Protein AF-A0A919LTL8-F1 (afdb_monomer_lite)

Organism: Klebsiella pneumoniae (NCBI:txid573)

InterPro domains:
  IPR005255 PdxA family [PF04166] (1-85)
  IPR005255 PdxA family [PTHR30004] (1-85)

pLDDT: mean 75.7, std 25.17, range [26.34, 98.0]

Secondary structure (DSSP, 8-state):
-EEE-SS-EEEES--SS-HHHHHHH--HHHHHHHHHHHHHHHHHTT-SS--EEEEESSGGGGGGGTT-SHIIIIIHHHHHHHHHHTTS-S-EEEEESSEEE-------S------TT---GGG----

Sequence (127 aa):
MVLYTEKLKVIHITTHISLRQFLDTLNQPRIETVIGVADRFLRRVGYPRPRIAVAGVNPHAGENGLFGDEEIRIVAPAVAAMRAKSGGDRPLSAGHGVYAVSRRHVRHGSGDVSRPGAYSAEAAGIL

Radius of gyration: 15.53 Å; chains: 1; bounding box: 37×36×34 Å

Structure (mmCIF, N/CA/C/O backbone):
data_AF-A0A919LTL8-F1
#
_entry.id   AF-A0A919LTL8-F1
#
loop_
_atom_site.group_PDB
_atom_site.id
_atom_site.type_symbol
_atom_site.label_atom_id
_atom_site.label_alt_id
_atom_site.label_comp_id
_atom_site.label_asym_id
_atom_site.label_entity_id
_atom_site.label_seq_id
_atom_site.pdbx_PDB_ins_code
_atom_site.Cartn_x
_atom_site.Cartn_y
_atom_site.Cartn_z
_atom_site.occupancy
_atom_site.B_iso_or_equiv
_atom_site.auth_seq_id
_atom_site.auth_comp_id
_atom_site.auth_asym_id
_atom_site.auth_atom_id
_atom_site.pdbx_PDB_model_num
ATOM 1 N N . MET A 1 1 ? 2.883 -5.400 9.647 1.00 88.62 1 MET A N 1
ATOM 2 C CA . MET A 1 1 ? 3.167 -4.687 10.914 1.00 88.62 1 MET A CA 1
ATOM 3 C C . MET A 1 1 ? 2.360 -3.399 10.949 1.00 88.62 1 MET A C 1
ATOM 5 O O . MET A 1 1 ? 2.171 -2.813 9.885 1.00 88.62 1 MET A O 1
ATOM 9 N N . VAL A 1 2 ? 1.877 -2.985 12.124 1.00 91.00 2 VAL A N 1
ATOM 10 C CA . VAL A 1 2 ? 1.181 -1.704 12.338 1.00 91.00 2 VAL A CA 1
ATOM 11 C C . VAL A 1 2 ? 1.980 -0.880 13.346 1.00 91.00 2 VAL A C 1
ATOM 13 O O . VAL A 1 2 ? 2.337 -1.404 14.396 1.00 91.00 2 VAL A O 1
ATOM 16 N N . LEU A 1 3 ? 2.223 0.392 13.039 1.00 92.25 3 LEU A N 1
ATOM 17 C CA . LEU A 1 3 ? 2.657 1.409 13.996 1.00 92.25 3 LEU A CA 1
ATOM 18 C C . LEU A 1 3 ? 1.459 2.320 14.285 1.00 92.25 3 LEU A C 1
ATOM 20 O O . LEU A 1 3 ? 0.756 2.742 13.360 1.00 92.25 3 LEU A O 1
ATOM 24 N N . TYR A 1 4 ? 1.191 2.581 15.563 1.00 92.12 4 TYR A N 1
ATOM 25 C CA . TYR A 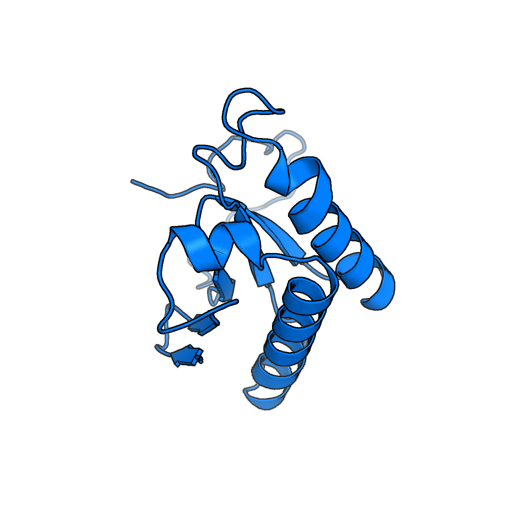1 4 ? -0.048 3.212 16.010 1.00 92.12 4 TYR A CA 1
ATOM 26 C C . TYR A 1 4 ? 0.227 4.363 16.976 1.00 92.12 4 TYR A C 1
ATOM 28 O O . TYR A 1 4 ? 0.871 4.191 18.004 1.00 92.12 4 TYR A O 1
ATOM 36 N N . THR A 1 5 ? -0.338 5.524 16.664 1.00 90.69 5 THR A N 1
ATOM 37 C CA . THR A 1 5 ? -0.479 6.674 17.563 1.00 90.69 5 THR A CA 1
ATOM 38 C C . THR A 1 5 ? -1.893 7.239 17.422 1.00 90.69 5 THR A C 1
ATOM 40 O O . THR A 1 5 ? -2.627 6.887 16.491 1.00 90.69 5 THR A O 1
ATOM 43 N N . GLU A 1 6 ? -2.281 8.173 18.290 1.00 85.88 6 GLU A N 1
ATOM 44 C CA . GLU A 1 6 ? -3.562 8.879 18.168 1.00 85.88 6 GLU A CA 1
ATOM 45 C C . GLU A 1 6 ? -3.724 9.591 16.816 1.00 85.88 6 GLU A C 1
ATOM 47 O O . GLU A 1 6 ? -4.735 9.407 16.125 1.00 85.88 6 GLU A O 1
ATOM 52 N N . LYS A 1 7 ? -2.701 10.344 16.391 1.00 87.12 7 LYS A N 1
ATOM 53 C CA . LYS A 1 7 ? -2.742 11.171 15.172 1.00 87.12 7 LYS A CA 1
ATOM 54 C C . LYS A 1 7 ? -2.463 10.381 13.888 1.00 87.12 7 LYS A C 1
ATOM 56 O O . LYS A 1 7 ? -3.092 10.651 12.865 1.00 87.12 7 LYS A O 1
ATOM 61 N N . LEU A 1 8 ? -1.549 9.411 13.942 1.00 87.12 8 LEU A N 1
ATOM 62 C CA . LEU A 1 8 ? -1.030 8.684 12.782 1.00 87.12 8 LEU A CA 1
ATOM 63 C C . LEU A 1 8 ? -1.044 7.166 13.006 1.00 87.12 8 LEU A C 1
ATOM 65 O O . LEU A 1 8 ? -0.606 6.667 14.042 1.00 87.12 8 LEU A O 1
ATOM 69 N N . LYS A 1 9 ? -1.535 6.431 12.008 1.00 90.06 9 LYS A N 1
ATOM 70 C CA . LYS A 1 9 ? -1.635 4.966 11.988 1.00 90.06 9 LYS A CA 1
ATOM 71 C C . LYS A 1 9 ? -1.059 4.492 10.660 1.00 90.06 9 LYS A C 1
ATOM 73 O O . LYS A 1 9 ? -1.487 4.992 9.622 1.00 90.06 9 LYS A O 1
ATOM 78 N N . VAL A 1 10 ? -0.088 3.585 10.712 1.00 91.94 10 VAL A N 1
ATOM 79 C CA . VAL A 1 10 ? 0.738 3.173 9.569 1.00 91.94 10 VAL A CA 1
ATOM 80 C C . VAL A 1 10 ? 0.802 1.652 9.515 1.00 91.94 10 VAL A C 1
ATOM 82 O O . VAL A 1 10 ? 1.319 1.017 10.432 1.00 91.94 10 VAL A O 1
ATOM 85 N N . ILE A 1 11 ? 0.314 1.053 8.431 1.00 93.81 11 ILE A N 1
ATOM 86 C CA . ILE A 1 11 ? 0.460 -0.383 8.156 1.00 93.81 11 ILE A CA 1
ATOM 87 C C . ILE A 1 11 ? 1.364 -0.596 6.940 1.00 93.81 11 ILE A C 1
ATOM 89 O O . ILE A 1 11 ? 1.239 0.097 5.931 1.00 93.81 11 ILE A O 1
ATOM 93 N N . HIS A 1 12 ? 2.298 -1.536 7.075 1.00 94.81 12 HIS A N 1
ATOM 94 C CA . HIS A 1 12 ? 3.371 -1.759 6.108 1.00 94.81 12 HIS A CA 1
ATOM 95 C C . HIS A 1 12 ? 3.023 -2.895 5.133 1.00 94.81 12 HIS A C 1
ATOM 97 O O . HIS A 1 12 ? 2.518 -3.937 5.567 1.00 94.81 12 HIS A O 1
ATOM 103 N N . ILE A 1 13 ? 3.343 -2.718 3.844 1.00 94.25 13 ILE A N 1
ATOM 104 C CA . ILE A 1 13 ? 3.206 -3.757 2.807 1.00 94.25 13 ILE A CA 1
ATOM 105 C C . ILE A 1 13 ? 4.219 -4.892 3.046 1.00 94.25 13 ILE A C 1
ATOM 107 O O . ILE A 1 13 ? 3.842 -6.066 3.134 1.00 94.25 13 ILE A O 1
ATOM 111 N N . THR A 1 14 ? 5.487 -4.534 3.231 1.00 94.25 14 THR A N 1
ATOM 112 C CA . THR A 1 14 ? 6.624 -5.403 3.585 1.00 94.25 14 THR A CA 1
ATOM 113 C C . THR A 1 14 ? 7.259 -4.919 4.897 1.00 94.25 14 THR A C 1
ATOM 115 O O . THR A 1 14 ? 6.825 -3.917 5.457 1.00 94.25 14 THR A O 1
ATOM 118 N N . THR A 1 15 ? 8.225 -5.650 5.458 1.00 92.75 15 THR A N 1
ATOM 119 C CA . THR A 1 15 ? 8.964 -5.208 6.658 1.00 92.75 15 THR A CA 1
ATOM 120 C C . THR A 1 15 ? 10.469 -5.395 6.470 1.00 92.75 15 THR A C 1
ATOM 122 O O . THR A 1 15 ? 11.066 -4.665 5.690 1.00 92.75 15 THR A O 1
ATOM 125 N N . HIS A 1 16 ? 11.092 -6.353 7.156 1.00 95.62 16 HIS A N 1
ATOM 126 C CA . HIS A 1 16 ? 12.546 -6.510 7.216 1.00 95.62 16 HIS A CA 1
ATOM 127 C C . HIS A 1 16 ? 13.072 -7.291 6.001 1.00 95.62 16 HIS A C 1
ATOM 129 O O . HIS A 1 16 ? 13.436 -8.458 6.111 1.00 95.62 16 HIS A O 1
ATOM 135 N N . ILE A 1 17 ? 13.062 -6.644 4.835 1.00 94.38 17 ILE A N 1
ATOM 136 C CA . ILE A 1 17 ? 13.660 -7.124 3.580 1.00 94.38 17 ILE A CA 1
ATOM 137 C C . ILE A 1 17 ? 14.483 -5.999 2.939 1.00 94.38 17 ILE A C 1
ATOM 139 O O . ILE A 1 17 ? 14.313 -4.831 3.291 1.00 94.38 17 ILE A O 1
ATOM 143 N N . SER A 1 18 ? 15.372 -6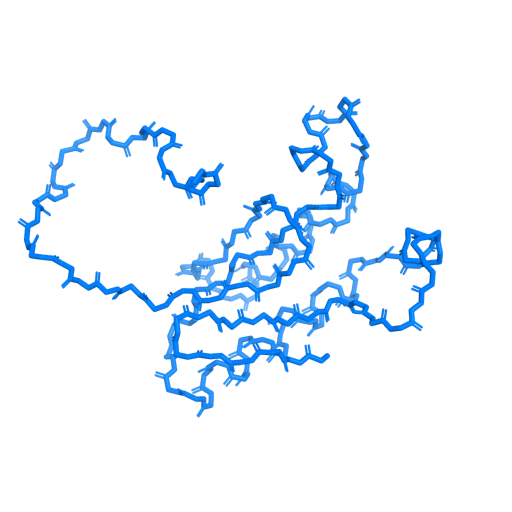.328 1.999 1.00 98.00 18 SER A N 1
ATOM 144 C CA . SER A 1 18 ? 16.126 -5.299 1.270 1.00 98.00 18 SER A CA 1
ATOM 145 C C . SER A 1 18 ? 15.214 -4.487 0.341 1.00 98.00 18 SER A C 1
ATOM 147 O O . SER A 1 18 ? 14.183 -4.982 -0.116 1.00 98.00 18 SER A O 1
ATOM 149 N N . LEU A 1 19 ? 15.604 -3.248 0.015 1.00 95.38 19 LEU A N 1
ATOM 150 C CA . LEU A 1 19 ? 14.841 -2.400 -0.913 1.00 95.38 19 LEU A CA 1
ATOM 151 C C . LEU A 1 19 ? 14.697 -3.054 -2.298 1.00 95.38 19 LEU A C 1
ATOM 153 O O . LEU A 1 19 ? 13.619 -3.024 -2.880 1.00 95.38 19 LEU A O 1
ATOM 157 N N . ARG A 1 20 ? 15.758 -3.715 -2.783 1.00 97.38 20 ARG A N 1
ATOM 158 C CA . ARG A 1 20 ? 15.722 -4.507 -4.021 1.00 97.38 20 ARG A CA 1
ATOM 159 C C . ARG A 1 20 ? 14.697 -5.639 -3.925 1.00 97.38 20 ARG A C 1
ATOM 161 O O . ARG A 1 20 ? 13.807 -5.708 -4.757 1.00 97.38 20 ARG A O 1
ATOM 168 N N . GLN A 1 21 ? 14.747 -6.445 -2.864 1.00 97.56 21 GLN A N 1
ATOM 169 C CA . GLN A 1 21 ? 13.787 -7.532 -2.662 1.00 97.56 21 GLN A CA 1
ATOM 170 C C . GLN A 1 21 ? 12.345 -7.021 -2.516 1.00 97.56 21 GLN A C 1
ATOM 172 O O . GLN A 1 21 ? 11.414 -7.709 -2.924 1.00 97.56 21 GLN A O 1
ATOM 177 N N . PHE A 1 22 ? 12.132 -5.829 -1.952 1.00 96.38 22 PHE A N 1
ATOM 178 C CA . PHE A 1 22 ? 10.815 -5.192 -1.938 1.00 96.38 22 PHE A CA 1
ATOM 179 C C . PHE A 1 22 ? 10.301 -4.927 -3.356 1.00 96.38 22 PHE A C 1
ATOM 181 O O . PHE A 1 22 ? 9.179 -5.332 -3.643 1.00 96.38 22 PHE A O 1
ATOM 188 N N . LEU A 1 23 ? 11.112 -4.324 -4.231 1.00 96.12 23 LEU A N 1
ATOM 189 C CA . LEU A 1 23 ? 10.747 -4.079 -5.631 1.00 96.12 23 LEU A CA 1
ATOM 190 C C . LEU A 1 23 ? 10.510 -5.402 -6.378 1.00 96.12 23 LEU A C 1
ATOM 192 O O . LEU A 1 23 ? 9.439 -5.601 -6.945 1.00 96.12 23 LEU A O 1
ATOM 196 N N . ASP A 1 24 ? 11.444 -6.352 -6.265 1.00 97.75 24 ASP A N 1
ATOM 197 C CA . ASP A 1 24 ? 11.391 -7.658 -6.942 1.00 97.75 24 ASP A CA 1
ATOM 198 C C . ASP A 1 24 ? 10.192 -8.533 -6.505 1.00 97.75 24 ASP A C 1
ATOM 200 O O . ASP A 1 24 ? 9.803 -9.458 -7.218 1.00 97.75 24 ASP A O 1
ATOM 204 N N . THR A 1 25 ? 9.608 -8.284 -5.322 1.00 96.88 25 THR A N 1
ATOM 205 C CA . THR A 1 25 ? 8.488 -9.078 -4.770 1.00 96.88 25 THR A CA 1
ATOM 206 C C . THR A 1 25 ? 7.170 -8.311 -4.640 1.00 96.88 25 THR A C 1
ATOM 208 O O . THR A 1 25 ? 6.159 -8.896 -4.225 1.00 96.88 25 THR A O 1
ATOM 211 N N . LEU A 1 26 ? 7.131 -7.023 -4.995 1.00 96.38 26 LEU A N 1
ATOM 212 C CA . LEU A 1 26 ? 5.917 -6.217 -4.916 1.00 96.38 26 LEU A CA 1
ATOM 213 C C . LEU A 1 26 ? 4.857 -6.737 -5.896 1.00 96.38 26 LEU A C 1
ATOM 215 O O . LEU A 1 26 ? 5.117 -6.972 -7.070 1.00 96.38 26 LEU A O 1
ATOM 219 N N . ASN A 1 27 ? 3.630 -6.922 -5.407 1.00 97.12 27 ASN A N 1
ATOM 220 C CA . ASN A 1 27 ? 2.530 -7.446 -6.211 1.00 97.12 27 ASN A CA 1
ATOM 221 C C . ASN A 1 27 ? 1.160 -6.968 -5.706 1.00 97.12 27 ASN A C 1
ATOM 223 O O . ASN A 1 27 ? 0.969 -6.691 -4.518 1.00 97.12 27 ASN A O 1
ATOM 227 N N . GLN A 1 28 ? 0.187 -6.914 -6.618 1.00 96.75 28 GLN A N 1
ATOM 228 C CA . GLN A 1 28 ? -1.172 -6.441 -6.346 1.00 96.75 28 GLN A CA 1
ATOM 229 C C . GLN A 1 28 ? -1.883 -7.260 -5.247 1.00 96.75 28 GLN A C 1
ATOM 231 O O . GLN A 1 28 ? -2.387 -6.639 -4.306 1.00 96.75 28 GLN A O 1
ATOM 236 N N . PRO A 1 29 ? -1.885 -8.613 -5.262 1.00 97.56 29 PRO A N 1
ATOM 237 C CA . PRO A 1 29 ? -2.523 -9.413 -4.210 1.00 97.56 29 PRO A CA 1
ATOM 238 C C . PRO A 1 29 ? -2.021 -9.091 -2.797 1.00 97.56 29 PRO A C 1
ATOM 240 O O . PRO A 1 29 ? -2.806 -9.062 -1.842 1.00 97.56 29 PRO A O 1
ATOM 243 N N . ARG A 1 30 ? -0.724 -8.789 -2.647 1.00 95.81 30 ARG A N 1
ATOM 244 C CA . ARG A 1 30 ? -0.146 -8.359 -1.371 1.00 95.81 30 ARG A CA 1
ATOM 245 C C . ARG A 1 30 ? -0.696 -7.007 -0.917 1.00 95.81 30 ARG A C 1
ATOM 247 O O . ARG A 1 30 ? -1.054 -6.878 0.256 1.00 95.81 30 ARG A O 1
ATOM 254 N N . ILE A 1 31 ? -0.795 -6.029 -1.818 1.00 95.50 31 ILE A N 1
ATOM 255 C CA . ILE A 1 31 ? -1.361 -4.704 -1.520 1.00 95.50 31 ILE A CA 1
ATOM 256 C C . ILE A 1 31 ? -2.838 -4.836 -1.117 1.00 95.50 31 ILE A C 1
ATOM 258 O O . ILE A 1 31 ? -3.223 -4.355 -0.050 1.00 95.50 31 ILE A O 1
ATOM 262 N N . GLU A 1 32 ? -3.651 -5.557 -1.896 1.00 95.62 32 GLU A N 1
ATOM 263 C CA . GLU A 1 32 ? -5.070 -5.798 -1.587 1.00 95.62 32 GLU A CA 1
ATOM 264 C C . GLU A 1 32 ? -5.265 -6.456 -0.213 1.00 95.62 32 GLU A C 1
ATOM 266 O O . GLU A 1 32 ? -6.100 -6.021 0.588 1.00 95.62 32 GLU A O 1
ATOM 271 N N . THR A 1 33 ? -4.444 -7.464 0.098 1.00 95.75 33 THR A N 1
ATOM 272 C CA . THR A 1 33 ? -4.455 -8.148 1.399 1.00 95.75 33 THR A CA 1
ATOM 273 C C . THR A 1 33 ? -4.209 -7.169 2.545 1.00 95.75 33 THR A C 1
ATOM 275 O O . THR A 1 33 ? -4.940 -7.186 3.539 1.00 95.75 33 THR A O 1
ATOM 278 N N . VAL A 1 34 ? -3.211 -6.289 2.415 1.00 95.25 34 VAL A N 1
ATOM 279 C CA . VAL A 1 34 ? -2.854 -5.320 3.462 1.00 95.25 34 VAL A CA 1
ATOM 280 C C . VAL A 1 34 ? -3.914 -4.223 3.603 1.00 95.25 34 VAL A C 1
ATOM 282 O O . VAL A 1 34 ? -4.266 -3.894 4.735 1.00 95.25 34 VAL A O 1
ATOM 285 N N . ILE A 1 35 ? -4.512 -3.735 2.507 1.00 93.75 35 ILE A N 1
ATOM 286 C CA . ILE A 1 35 ? -5.675 -2.827 2.555 1.00 93.75 35 ILE A CA 1
ATOM 287 C C . ILE A 1 35 ? -6.844 -3.491 3.302 1.00 93.75 35 ILE A C 1
ATOM 289 O O . ILE A 1 35 ? -7.459 -2.878 4.176 1.00 93.75 35 ILE A O 1
ATOM 293 N N . GLY A 1 36 ? -7.134 -4.763 3.010 1.00 93.62 36 GLY A N 1
ATOM 294 C CA . GLY A 1 36 ? -8.192 -5.520 3.682 1.00 93.62 36 GLY A CA 1
ATOM 295 C C . GLY A 1 36 ? -7.927 -5.737 5.177 1.00 93.62 36 GLY A C 1
ATOM 296 O O . GLY A 1 36 ? -8.850 -5.647 5.987 1.00 93.62 36 GLY A O 1
ATOM 297 N N . VAL A 1 37 ? -6.673 -5.984 5.570 1.00 94.12 37 VAL A N 1
ATOM 298 C CA . VAL A 1 37 ? -6.269 -6.038 6.987 1.00 94.12 37 VAL A CA 1
ATOM 299 C C . VAL A 1 37 ? -6.432 -4.669 7.652 1.00 94.12 37 VAL A C 1
ATOM 301 O O . VAL A 1 37 ? -6.972 -4.605 8.755 1.00 94.12 37 VAL A O 1
ATOM 304 N N . ALA A 1 38 ? -6.029 -3.587 6.981 1.00 91.69 38 ALA A N 1
ATOM 305 C CA . ALA A 1 38 ? -6.139 -2.219 7.483 1.00 91.69 38 ALA A CA 1
ATOM 306 C C . ALA A 1 38 ? -7.597 -1.814 7.752 1.00 91.69 38 ALA A C 1
ATOM 308 O O . ALA A 1 38 ? -7.905 -1.321 8.834 1.00 91.69 38 ALA A O 1
ATOM 309 N N . ASP A 1 39 ? -8.508 -2.078 6.810 1.00 91.44 39 ASP A N 1
ATOM 310 C CA . ASP A 1 39 ? -9.938 -1.790 6.966 1.00 91.44 39 ASP A CA 1
ATOM 311 C C . ASP A 1 39 ? -10.563 -2.599 8.112 1.00 91.44 39 ASP A C 1
ATOM 313 O O . ASP A 1 39 ? -11.226 -2.025 8.977 1.00 91.44 39 ASP A O 1
ATOM 317 N N . ARG A 1 40 ? -10.294 -3.912 8.192 1.00 93.00 40 ARG A N 1
ATOM 318 C CA . ARG A 1 40 ? -10.784 -4.754 9.301 1.00 93.00 40 ARG A CA 1
ATOM 319 C C . ARG A 1 40 ? -10.236 -4.309 10.657 1.00 93.00 40 ARG A C 1
ATOM 321 O O . ARG A 1 40 ? -10.980 -4.312 11.635 1.00 93.00 40 ARG A O 1
ATOM 328 N N . PHE A 1 41 ? -8.960 -3.928 10.726 1.00 92.44 41 PHE A N 1
ATOM 329 C CA . PHE A 1 41 ? -8.344 -3.396 11.941 1.00 92.44 41 PHE A CA 1
ATOM 330 C C . PHE A 1 41 ? -9.001 -2.076 12.363 1.00 92.44 41 PHE A C 1
ATOM 332 O O . PHE A 1 41 ? -9.488 -1.977 13.486 1.00 92.44 41 PHE A O 1
ATOM 339 N N . LEU A 1 42 ? -9.092 -1.100 11.455 1.00 90.06 42 LEU A N 1
ATOM 340 C CA . LEU A 1 42 ? -9.656 0.221 11.741 1.00 90.06 42 LEU A CA 1
ATOM 341 C C . LEU A 1 42 ? -11.134 0.145 12.154 1.00 90.06 42 LEU A C 1
ATOM 343 O O . LEU A 1 42 ? -11.526 0.822 13.102 1.00 90.06 42 LEU A O 1
ATOM 347 N N . ARG A 1 43 ? -11.930 -0.742 11.540 1.00 90.50 43 ARG A N 1
ATOM 348 C CA . ARG A 1 43 ? -13.307 -1.032 11.986 1.00 90.50 43 ARG A CA 1
ATOM 349 C C . ARG A 1 43 ? -13.362 -1.527 13.429 1.00 90.50 43 ARG A C 1
ATOM 351 O O . ARG A 1 43 ? -14.157 -1.010 14.207 1.00 90.50 43 ARG A O 1
ATOM 358 N N . ARG A 1 44 ? -12.503 -2.486 13.795 1.00 91.44 44 ARG A N 1
ATOM 359 C CA . ARG A 1 44 ? -12.430 -3.040 15.160 1.00 91.44 44 ARG A CA 1
ATOM 360 C C . ARG A 1 44 ? -12.009 -2.000 16.200 1.00 91.44 44 ARG A C 1
ATOM 362 O O . ARG A 1 44 ? -12.505 -2.058 17.315 1.00 91.44 44 ARG A O 1
ATOM 369 N N . VAL A 1 45 ? -11.159 -1.034 15.838 1.00 87.88 45 VAL A N 1
ATOM 370 C CA . VAL A 1 45 ? -10.768 0.086 16.721 1.00 87.88 45 VAL A CA 1
ATOM 371 C C . VAL A 1 45 ? -11.667 1.330 16.583 1.00 87.88 45 VAL A C 1
ATOM 373 O O . VAL A 1 45 ? -11.247 2.440 16.901 1.00 87.88 45 VAL A O 1
ATOM 376 N N . GLY A 1 46 ? -12.911 1.166 16.115 1.00 88.94 46 GLY A N 1
ATOM 377 C CA . GLY A 1 46 ? -13.952 2.201 16.196 1.00 88.94 46 GLY A CA 1
ATOM 378 C C . GLY A 1 46 ? -14.080 3.149 14.997 1.00 88.94 46 GLY A C 1
ATOM 379 O O . GLY A 1 46 ? -14.725 4.188 15.117 1.00 88.94 46 GLY A O 1
ATOM 380 N N . TYR A 1 47 ? -13.509 2.822 13.832 1.00 86.06 47 TYR A N 1
ATOM 381 C CA . TYR A 1 47 ? -13.676 3.601 12.597 1.00 86.06 47 TYR A CA 1
ATOM 382 C C . TYR A 1 47 ? -14.671 2.889 11.653 1.00 86.06 47 TYR A C 1
ATOM 384 O O . TYR A 1 47 ? -14.256 2.040 10.864 1.00 86.06 47 TYR A O 1
ATOM 392 N N . PRO A 1 48 ? -15.982 3.212 11.674 1.00 84.12 48 PRO A N 1
ATOM 393 C CA . PRO A 1 48 ? -16.995 2.495 10.879 1.00 84.12 48 PRO A CA 1
ATOM 394 C C . PRO A 1 48 ? -16.856 2.712 9.362 1.00 84.12 48 PRO A C 1
ATOM 396 O O . PRO A 1 48 ? -17.252 1.860 8.563 1.00 84.12 48 PRO A O 1
ATOM 399 N N . ARG A 1 49 ? -16.252 3.833 8.950 1.00 84.19 49 ARG A N 1
ATOM 400 C CA . ARG A 1 49 ? -15.852 4.129 7.567 1.00 84.19 49 ARG A CA 1
ATOM 401 C C . ARG A 1 49 ? -14.368 4.540 7.553 1.00 84.19 49 ARG A C 1
ATOM 403 O O . ARG A 1 49 ? -14.079 5.736 7.610 1.00 84.19 49 ARG A O 1
ATOM 410 N N . PRO A 1 50 ? -13.417 3.585 7.548 1.00 85.94 50 PRO A N 1
ATOM 411 C CA . PRO A 1 50 ? -11.991 3.896 7.521 1.00 85.94 50 PRO A CA 1
ATOM 412 C C . PRO A 1 50 ? -11.606 4.709 6.282 1.00 85.94 50 PRO A C 1
ATOM 414 O O . PRO A 1 50 ? -11.989 4.364 5.163 1.00 85.94 50 PRO A O 1
ATOM 417 N N . ARG A 1 51 ? -10.816 5.768 6.487 1.00 85.94 51 ARG A N 1
ATOM 418 C CA . ARG A 1 51 ? -10.117 6.492 5.418 1.00 85.94 51 ARG A CA 1
ATOM 419 C C . ARG A 1 51 ? -8.727 5.889 5.295 1.00 85.94 51 ARG A C 1
ATOM 421 O O . ARG A 1 51 ? -8.007 5.866 6.288 1.00 85.94 51 ARG A O 1
ATOM 428 N N . ILE A 1 52 ? -8.370 5.379 4.121 1.00 85.56 52 ILE A N 1
ATOM 429 C CA . ILE A 1 52 ? -7.095 4.683 3.907 1.00 85.56 52 ILE A CA 1
ATOM 430 C C . ILE A 1 52 ? -6.444 5.253 2.647 1.00 85.56 52 ILE A C 1
ATOM 432 O O . ILE A 1 52 ? -6.838 4.921 1.531 1.00 85.56 52 ILE A O 1
ATOM 436 N N . ALA A 1 53 ? -5.441 6.107 2.830 1.00 86.81 53 ALA A N 1
ATOM 437 C CA . ALA A 1 53 ? -4.538 6.475 1.746 1.00 86.81 53 ALA A CA 1
ATOM 438 C C . ALA A 1 53 ? -3.485 5.371 1.612 1.00 86.81 53 ALA A C 1
ATOM 440 O O . ALA A 1 53 ? -2.776 5.120 2.579 1.00 86.81 53 ALA A O 1
ATOM 441 N N . VAL A 1 54 ? -3.421 4.707 0.460 1.00 87.69 54 VAL A N 1
ATOM 442 C CA . VAL A 1 54 ? -2.312 3.845 0.030 1.00 87.69 54 VAL A CA 1
ATOM 443 C C . VAL A 1 54 ? -1.355 4.720 -0.752 1.00 87.69 54 VAL A C 1
ATOM 445 O O . VAL A 1 54 ? -1.792 5.634 -1.447 1.00 87.69 54 VAL A O 1
ATOM 448 N N . ALA A 1 55 ? -0.065 4.463 -0.645 1.00 89.00 55 ALA A N 1
ATOM 449 C CA . ALA A 1 55 ? 0.927 5.379 -1.160 1.00 89.00 55 ALA A CA 1
ATOM 450 C C . ALA A 1 55 ? 1.882 4.679 -2.164 1.00 89.00 55 ALA A C 1
ATOM 452 O O . ALA A 1 55 ? 2.040 3.456 -2.102 1.00 89.00 55 ALA A O 1
ATOM 453 N N . GLY A 1 56 ? 2.421 5.450 -3.119 1.00 88.44 56 GLY A N 1
ATOM 454 C CA . GLY A 1 56 ? 3.253 5.017 -4.249 1.00 88.44 56 GLY A CA 1
ATOM 455 C C . GLY A 1 56 ? 4.732 4.720 -3.948 1.00 88.44 56 GLY A C 1
ATOM 456 O O . GLY A 1 56 ? 5.396 5.388 -3.160 1.00 88.44 56 GLY A O 1
ATOM 457 N N . VAL A 1 57 ? 5.238 3.712 -4.651 1.00 92.56 57 VAL A N 1
ATOM 458 C CA . VAL A 1 57 ? 6.607 3.184 -4.629 1.00 92.56 57 VAL A CA 1
ATOM 459 C C . VAL A 1 57 ? 7.634 4.237 -5.040 1.00 92.56 57 VAL A C 1
ATOM 461 O O . VAL A 1 57 ? 8.668 4.380 -4.388 1.00 92.56 57 VAL A O 1
ATOM 464 N N . ASN A 1 58 ? 7.340 4.954 -6.120 1.00 93.44 58 ASN A N 1
ATOM 465 C CA . ASN A 1 58 ? 8.268 5.827 -6.817 1.00 93.44 58 ASN A CA 1
ATOM 466 C C . ASN A 1 58 ? 8.124 7.291 -6.366 1.00 93.44 58 ASN A C 1
ATOM 468 O O . ASN A 1 58 ? 7.075 7.686 -5.832 1.00 93.44 58 ASN A O 1
ATOM 472 N N . PRO A 1 59 ? 9.144 8.142 -6.603 1.00 92.25 59 PRO A N 1
ATOM 473 C CA . PRO A 1 59 ? 9.006 9.589 -6.464 1.00 92.25 59 PRO A CA 1
ATOM 474 C C . PRO A 1 59 ? 7.744 10.081 -7.181 1.00 92.25 59 PRO A C 1
ATOM 476 O O . PRO A 1 59 ? 7.429 9.620 -8.275 1.00 92.25 59 PRO A O 1
ATOM 479 N N . HIS A 1 60 ? 6.985 10.965 -6.527 1.00 91.31 60 HIS A N 1
ATOM 480 C CA . HIS A 1 60 ? 5.712 11.497 -7.037 1.00 91.31 60 HIS A CA 1
ATOM 481 C C . HIS A 1 60 ? 4.710 10.406 -7.493 1.00 91.31 60 HIS A C 1
ATOM 483 O O . HIS A 1 60 ? 3.917 10.631 -8.403 1.00 91.31 60 HIS A O 1
ATOM 489 N N . ALA A 1 61 ? 4.751 9.209 -6.884 1.00 90.44 61 ALA A N 1
ATOM 490 C CA . ALA A 1 61 ? 3.946 8.055 -7.304 1.00 90.44 61 ALA A CA 1
ATOM 491 C C . ALA A 1 61 ? 4.101 7.742 -8.812 1.00 90.44 61 AL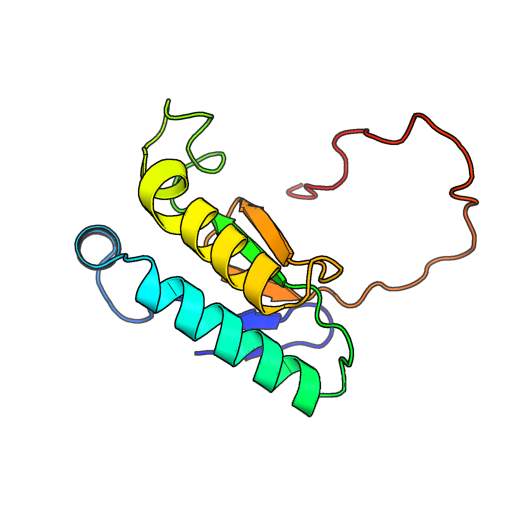A A C 1
ATOM 493 O O . ALA A 1 61 ? 3.127 7.478 -9.517 1.00 90.44 61 ALA A O 1
ATOM 494 N N . GLY A 1 62 ? 5.343 7.819 -9.299 1.00 91.50 62 GLY A N 1
ATOM 495 C CA . GLY A 1 62 ? 5.740 7.484 -10.665 1.00 91.50 62 GLY A CA 1
ATOM 496 C C . GLY A 1 62 ? 5.686 8.649 -11.654 1.00 91.50 62 GLY A C 1
ATOM 497 O O . GLY A 1 62 ? 6.191 8.488 -12.759 1.00 91.50 62 GLY A O 1
ATOM 498 N N . GLU A 1 63 ? 5.107 9.806 -11.295 1.00 93.50 63 GLU A N 1
ATOM 499 C CA . GLU A 1 63 ? 4.964 10.989 -12.173 1.00 93.50 63 GLU A CA 1
ATOM 500 C C . GLU A 1 63 ? 4.463 10.609 -13.582 1.00 93.50 63 GLU A C 1
ATOM 502 O O . GLU A 1 63 ? 5.140 10.782 -14.595 1.00 93.50 63 GLU A O 1
ATOM 507 N N . ASN A 1 64 ? 3.282 9.984 -13.636 1.00 90.19 64 ASN A N 1
ATOM 508 C CA . ASN A 1 64 ? 2.655 9.483 -14.869 1.00 90.19 64 ASN A CA 1
ATOM 509 C C . ASN A 1 64 ? 3.516 8.488 -15.686 1.00 90.19 64 ASN A C 1
ATOM 511 O O . ASN A 1 64 ? 3.282 8.305 -16.879 1.00 90.19 64 ASN A O 1
ATOM 515 N N . GLY A 1 65 ? 4.485 7.825 -15.046 1.00 92.19 65 GLY A N 1
ATOM 516 C CA . GLY A 1 65 ? 5.400 6.858 -15.661 1.00 92.19 65 GLY A CA 1
ATOM 517 C C . GLY A 1 65 ? 6.839 7.362 -15.832 1.00 92.19 65 GLY A C 1
ATOM 518 O O . GLY A 1 65 ? 7.712 6.571 -16.178 1.00 92.19 65 GLY A O 1
ATOM 519 N N . LEU A 1 66 ? 7.118 8.649 -15.581 1.00 95.75 66 LEU A N 1
ATOM 520 C CA . LEU A 1 66 ? 8.462 9.227 -15.731 1.00 95.75 66 LEU A CA 1
ATOM 521 C C . LEU A 1 66 ? 9.480 8.703 -14.704 1.00 95.75 66 LEU A C 1
ATOM 523 O O . LEU A 1 66 ? 10.676 8.698 -14.993 1.00 95.75 66 LEU A O 1
ATOM 527 N N . PHE A 1 67 ? 9.030 8.264 -13.523 1.00 95.06 67 PHE A N 1
ATOM 528 C CA . PHE A 1 67 ? 9.899 7.798 -12.430 1.00 95.06 67 PHE A CA 1
ATOM 529 C C . PHE A 1 67 ? 9.713 6.316 -12.060 1.00 95.06 67 PHE A C 1
ATOM 531 O O . PHE A 1 67 ? 10.222 5.888 -11.026 1.00 95.06 67 PHE A O 1
ATOM 538 N N . GLY A 1 68 ? 9.003 5.541 -12.885 1.00 95.25 68 GLY A N 1
ATOM 539 C CA . GLY A 1 68 ? 8.697 4.122 -12.660 1.00 95.25 68 GLY A CA 1
ATOM 540 C C . GLY A 1 68 ? 7.248 3.780 -13.021 1.00 95.25 68 GLY A C 1
ATOM 541 O O . GLY A 1 68 ? 6.436 4.678 -13.247 1.00 95.25 68 GLY A O 1
ATOM 542 N N . ASP A 1 69 ? 6.923 2.487 -13.112 1.00 97.69 69 ASP A N 1
ATOM 543 C CA . ASP A 1 69 ? 5.623 2.002 -13.614 1.00 97.69 69 ASP A CA 1
ATOM 544 C C . ASP A 1 69 ? 4.811 1.169 -12.606 1.00 97.69 69 ASP A C 1
ATOM 546 O O . ASP A 1 69 ? 3.657 0.807 -12.871 1.00 97.69 69 ASP A O 1
ATOM 550 N N . GLU A 1 70 ? 5.367 0.918 -11.419 1.00 97.56 70 GLU A N 1
ATOM 551 C CA . GLU A 1 70 ? 4.772 0.111 -10.357 1.00 97.56 70 GLU A CA 1
ATOM 552 C C . GLU A 1 70 ? 3.414 0.660 -9.901 1.00 97.56 70 GLU A C 1
ATOM 554 O O . GLU A 1 70 ? 2.513 -0.109 -9.553 1.00 97.56 70 GLU A O 1
ATOM 559 N N . GLU A 1 71 ? 3.205 1.976 -9.935 1.00 95.75 71 GLU A N 1
ATOM 560 C CA . GLU A 1 71 ? 1.901 2.570 -9.654 1.00 95.75 71 GLU A CA 1
ATOM 561 C C . GLU A 1 71 ? 0.851 2.195 -10.691 1.00 95.75 71 GLU A C 1
ATOM 563 O O . GLU A 1 71 ? -0.254 1.797 -10.319 1.00 95.75 71 GLU A O 1
ATOM 568 N N . ILE A 1 72 ? 1.201 2.282 -11.974 1.00 96.25 72 ILE A N 1
ATOM 569 C CA . ILE A 1 72 ? 0.306 1.996 -13.099 1.00 96.25 72 ILE A CA 1
ATOM 570 C C . ILE A 1 72 ? -0.022 0.499 -13.130 1.00 96.25 72 ILE A C 1
ATOM 572 O O . ILE A 1 72 ? -1.179 0.112 -13.301 1.00 96.25 72 ILE A O 1
ATOM 576 N N . ARG A 1 73 ? 0.991 -0.350 -12.928 1.00 97.75 73 ARG A N 1
ATOM 577 C CA . ARG A 1 73 ? 0.896 -1.810 -13.059 1.00 97.75 73 ARG A CA 1
ATOM 578 C C . ARG A 1 73 ? 0.449 -2.545 -11.799 1.00 97.75 73 ARG A C 1
ATOM 580 O O . ARG A 1 73 ? -0.067 -3.653 -11.921 1.00 97.75 73 ARG A O 1
ATOM 587 N N . ILE A 1 74 ? 0.660 -1.983 -10.606 1.00 97.00 74 ILE A N 1
ATOM 588 C CA . ILE A 1 74 ? 0.504 -2.718 -9.339 1.00 97.00 74 ILE A CA 1
ATOM 589 C C . ILE A 1 74 ? -0.330 -1.943 -8.309 1.00 97.00 74 ILE A C 1
ATOM 591 O O . ILE A 1 74 ? -1.315 -2.478 -7.791 1.00 97.00 74 ILE A O 1
ATOM 595 N N . VAL A 1 75 ? 0.030 -0.693 -7.993 1.00 93.62 75 VAL A N 1
ATOM 596 C CA . VAL A 1 75 ? -0.591 0.042 -6.870 1.00 93.62 75 VAL A CA 1
ATOM 597 C C . VAL A 1 75 ? -1.998 0.540 -7.211 1.00 93.62 75 VAL A C 1
ATOM 599 O O . VAL A 1 75 ? -2.943 0.269 -6.465 1.00 93.62 75 VAL A O 1
ATOM 602 N N . ALA A 1 76 ? -2.172 1.247 -8.330 1.00 93.62 76 ALA A N 1
ATOM 603 C CA . ALA A 1 76 ? -3.467 1.788 -8.736 1.00 93.62 76 ALA A CA 1
ATOM 604 C C . ALA A 1 76 ? -4.505 0.684 -9.039 1.00 93.62 76 ALA A C 1
ATOM 606 O O . ALA A 1 76 ? -5.628 0.807 -8.533 1.00 93.62 76 ALA A O 1
ATOM 607 N N . PRO A 1 77 ? -4.164 -0.432 -9.726 1.00 95.62 77 PRO A N 1
ATOM 608 C CA . PRO A 1 77 ? -5.056 -1.586 -9.862 1.00 95.62 77 PRO A CA 1
ATOM 609 C C . PRO A 1 77 ? -5.513 -2.165 -8.515 1.00 95.62 77 PRO A C 1
ATOM 611 O O . PRO A 1 77 ? -6.712 -2.371 -8.315 1.00 95.62 77 PRO A O 1
ATOM 614 N N . ALA A 1 78 ? -4.601 -2.342 -7.549 1.00 95.00 78 ALA A N 1
ATOM 615 C CA . ALA A 1 78 ? -4.944 -2.834 -6.212 1.00 95.00 78 ALA A CA 1
ATOM 616 C C . ALA A 1 78 ? -5.901 -1.886 -5.460 1.00 95.00 78 ALA A C 1
ATOM 618 O O . ALA A 1 78 ? -6.868 -2.327 -4.829 1.00 95.00 78 ALA A O 1
ATOM 619 N N . VAL A 1 79 ? -5.667 -0.570 -5.539 1.00 90.81 79 VAL A N 1
ATOM 620 C CA . VAL A 1 79 ? -6.541 0.445 -4.925 1.00 90.81 79 VAL A CA 1
ATOM 621 C C . VAL A 1 79 ? -7.919 0.467 -5.592 1.00 90.81 79 VAL A C 1
ATOM 623 O O . VAL A 1 79 ? -8.930 0.532 -4.888 1.00 90.81 79 VAL A O 1
ATOM 626 N N . ALA A 1 80 ? -7.988 0.371 -6.923 1.00 91.00 80 ALA A N 1
ATOM 627 C CA . ALA A 1 80 ? -9.243 0.314 -7.671 1.00 91.00 80 ALA A CA 1
ATOM 628 C C . ALA A 1 80 ? -10.058 -0.947 -7.328 1.00 91.00 80 ALA A C 1
ATOM 630 O O . ALA A 1 80 ? -11.240 -0.841 -6.989 1.00 91.00 80 ALA A O 1
ATOM 631 N N . ALA A 1 81 ? -9.418 -2.120 -7.305 1.00 92.56 81 ALA A N 1
ATOM 632 C CA . ALA A 1 81 ? -10.046 -3.381 -6.912 1.00 92.56 81 ALA A CA 1
ATOM 633 C C . ALA A 1 81 ? -10.617 -3.317 -5.484 1.00 92.56 81 ALA A C 1
ATOM 635 O O . ALA A 1 81 ? -11.756 -3.726 -5.240 1.00 92.56 81 ALA A O 1
ATOM 636 N N . MET A 1 82 ? -9.871 -2.741 -4.535 1.00 91.31 82 MET A N 1
ATOM 637 C CA . MET A 1 82 ? -10.340 -2.592 -3.156 1.00 91.31 82 MET A CA 1
ATOM 638 C C . MET A 1 82 ? -11.420 -1.516 -2.991 1.00 91.31 82 MET A C 1
ATOM 640 O O . MET A 1 82 ? -12.302 -1.699 -2.150 1.00 91.31 82 MET A O 1
ATOM 644 N N . ARG A 1 83 ? -11.425 -0.442 -3.795 1.00 86.75 83 ARG A N 1
ATOM 645 C CA . ARG A 1 83 ? -12.541 0.526 -3.875 1.00 86.75 83 ARG A CA 1
ATOM 646 C C . ARG A 1 83 ? -13.831 -0.145 -4.359 1.00 86.75 83 ARG A C 1
ATOM 648 O O . ARG A 1 83 ? -14.872 0.027 -3.726 1.00 86.75 83 ARG A O 1
ATOM 655 N N . ALA A 1 84 ? -13.756 -0.954 -5.416 1.00 88.25 84 ALA A N 1
ATOM 656 C CA . ALA A 1 84 ? -14.906 -1.681 -5.958 1.00 88.25 84 ALA A CA 1
ATOM 657 C C . ALA A 1 84 ? -15.494 -2.668 -4.932 1.00 88.25 84 ALA A C 1
ATOM 659 O O . ALA A 1 84 ? -16.668 -2.565 -4.579 1.00 88.25 84 ALA A O 1
ATOM 660 N N . LYS A 1 85 ? -14.651 -3.527 -4.334 1.00 85.00 85 LYS A N 1
ATOM 661 C CA . LYS A 1 85 ? -15.026 -4.455 -3.239 1.00 85.00 85 LYS A CA 1
ATOM 662 C C . LYS A 1 85 ? -15.607 -3.752 -2.002 1.00 85.00 85 LYS A C 1
ATOM 664 O O . LYS A 1 85 ? -16.214 -4.390 -1.147 1.00 85.00 85 LYS A O 1
ATOM 669 N N . SER A 1 86 ? -15.390 -2.444 -1.883 1.00 72.06 86 SER A N 1
ATOM 670 C CA . SER A 1 86 ? -15.809 -1.621 -0.751 1.00 72.06 86 SER A CA 1
ATOM 671 C C . SER A 1 86 ? -17.159 -0.920 -0.926 1.00 72.06 86 SER A C 1
ATOM 673 O O . SER A 1 86 ? -17.585 -0.261 0.026 1.00 72.06 86 SER A O 1
ATOM 675 N N . GLY A 1 87 ? -17.804 -1.048 -2.093 1.00 69.19 87 GLY A N 1
ATOM 676 C CA . GLY A 1 87 ? -19.081 -0.400 -2.415 1.00 69.19 87 GLY A CA 1
ATOM 677 C C . GLY A 1 87 ? -18.963 0.997 -3.039 1.00 69.19 87 GLY A C 1
ATOM 678 O O . GLY A 1 87 ? -19.920 1.759 -2.977 1.00 69.19 87 GLY A O 1
ATOM 679 N N . GLY A 1 88 ? -17.803 1.366 -3.600 1.00 60.72 88 GLY A N 1
ATOM 680 C CA . GLY A 1 88 ? -17.590 2.642 -4.307 1.00 60.72 88 GLY A CA 1
ATOM 681 C C . GLY A 1 88 ? -17.448 3.874 -3.400 1.00 60.72 88 GLY A C 1
ATOM 682 O O . GLY A 1 88 ? -16.462 4.595 -3.510 1.00 60.72 88 GLY A O 1
ATOM 683 N N . ASP A 1 89 ? -18.354 4.058 -2.436 1.00 57.44 89 ASP A N 1
ATOM 684 C CA . ASP A 1 89 ? -18.435 5.197 -1.496 1.00 57.44 89 ASP A CA 1
ATOM 685 C C . ASP A 1 89 ? -17.349 5.185 -0.389 1.00 57.44 89 ASP A C 1
ATOM 687 O O . ASP A 1 89 ? -17.432 5.893 0.618 1.00 57.44 89 ASP A O 1
ATOM 691 N N . ARG A 1 90 ? -16.310 4.341 -0.509 1.00 64.19 90 ARG A N 1
ATOM 692 C CA . ARG A 1 90 ? -15.255 4.244 0.513 1.00 64.19 90 ARG A CA 1
ATOM 693 C C . ARG A 1 90 ? -14.083 5.177 0.185 1.00 64.19 90 ARG A C 1
ATOM 695 O O . ARG A 1 90 ? -13.469 5.007 -0.869 1.00 64.19 90 ARG A O 1
ATOM 702 N N . PRO A 1 91 ? -13.680 6.076 1.108 1.00 61.47 91 PRO A N 1
ATOM 703 C CA . PRO A 1 91 ? -12.530 6.971 0.950 1.00 61.47 91 PRO A CA 1
ATOM 704 C C . PRO A 1 91 ? -11.184 6.229 1.076 1.00 61.47 91 PRO A C 1
ATOM 706 O O . PRO A 1 91 ? -10.422 6.393 2.032 1.00 61.47 91 PRO A O 1
ATOM 709 N N . LEU A 1 92 ? -10.911 5.398 0.075 1.00 65.25 92 LEU A N 1
ATOM 710 C CA . LEU A 1 92 ? -9.600 4.880 -0.297 1.00 65.25 92 LEU A CA 1
ATOM 711 C C . LEU A 1 92 ? -8.976 5.837 -1.321 1.00 65.25 92 LEU A C 1
ATOM 713 O O . LEU A 1 92 ? -9.695 6.330 -2.191 1.00 65.25 92 LEU A O 1
ATOM 717 N N . SER A 1 93 ? -7.666 6.065 -1.296 1.00 58.53 93 SER A N 1
ATOM 718 C CA . SER A 1 93 ? -6.960 6.818 -2.350 1.00 58.53 93 SER A CA 1
ATOM 719 C C . SER A 1 93 ? -5.550 6.284 -2.573 1.00 58.53 93 SER A C 1
ATOM 721 O O . SER A 1 93 ? -4.944 5.777 -1.635 1.00 58.53 93 SER A O 1
ATOM 723 N N . ALA A 1 94 ? -5.032 6.419 -3.796 1.00 56.06 94 ALA A N 1
ATOM 724 C CA . ALA A 1 94 ? -3.590 6.409 -4.036 1.00 56.06 94 ALA A CA 1
ATOM 725 C C . ALA A 1 94 ? -3.005 7.793 -3.664 1.00 56.06 94 ALA A C 1
ATOM 727 O O . ALA A 1 94 ? -3.735 8.787 -3.685 1.00 56.06 94 ALA A O 1
ATOM 728 N N . GLY A 1 95 ? -1.727 7.855 -3.294 1.00 49.78 95 GLY A N 1
ATOM 729 C CA . GLY A 1 95 ? -0.999 9.067 -2.891 1.00 49.78 95 GLY A CA 1
ATOM 730 C C . GLY A 1 95 ? 0.518 8.823 -2.854 1.00 49.78 95 GLY A C 1
ATOM 731 O O . GLY A 1 95 ? 0.976 7.805 -3.358 1.00 49.78 95 GLY A O 1
ATOM 732 N N . HIS A 1 96 ? 1.304 9.712 -2.241 1.00 34.16 96 HIS A N 1
ATOM 733 C CA . HIS A 1 96 ? 2.782 9.648 -2.211 1.00 34.16 96 HIS A CA 1
ATOM 734 C C . HIS A 1 96 ? 3.334 9.054 -0.878 1.00 34.16 96 HIS A C 1
ATOM 736 O O . HIS A 1 96 ? 2.807 9.392 0.184 1.00 34.16 96 HIS A O 1
ATOM 742 N N . GLY A 1 97 ? 4.368 8.182 -0.893 1.00 31.73 97 GLY A N 1
ATOM 743 C CA . GLY A 1 97 ? 4.910 7.416 0.276 1.00 31.73 97 GLY A CA 1
ATOM 744 C C . GLY A 1 97 ? 4.639 5.894 0.180 1.00 31.73 97 GLY A C 1
ATOM 745 O O . GLY A 1 97 ? 4.117 5.489 -0.829 1.00 31.73 97 GLY A O 1
ATOM 746 N N . VAL A 1 98 ? 4.881 5.007 1.171 1.00 34.16 98 VAL A N 1
ATOM 747 C CA . VAL A 1 98 ? 4.621 3.532 0.986 1.00 34.16 98 VAL A CA 1
ATOM 748 C C . VAL A 1 98 ? 3.825 2.859 2.129 1.00 34.16 98 VAL A C 1
ATOM 750 O O . VAL A 1 98 ? 4.219 1.831 2.681 1.00 34.16 98 VAL A O 1
ATOM 753 N N . TYR A 1 99 ? 2.676 3.428 2.522 1.00 42.94 99 TYR A N 1
ATOM 754 C CA . TYR A 1 99 ? 1.881 2.964 3.677 1.00 42.94 99 TYR A CA 1
ATOM 755 C C . TYR A 1 99 ? 0.372 3.117 3.485 1.00 42.94 99 TYR A C 1
ATOM 757 O O . TYR A 1 99 ? -0.062 3.987 2.739 1.00 42.94 99 TYR A O 1
ATOM 765 N N . ALA A 1 100 ? -0.425 2.333 4.225 1.00 51.72 100 ALA A N 1
ATOM 766 C CA . ALA A 1 100 ? -1.855 2.609 4.394 1.00 51.72 100 ALA A CA 1
ATOM 767 C C . ALA A 1 100 ? -2.084 3.514 5.626 1.00 51.72 100 ALA A C 1
ATOM 769 O O . ALA A 1 100 ? -1.869 3.086 6.764 1.00 51.72 100 ALA A O 1
ATOM 770 N N . VAL A 1 101 ? -2.497 4.767 5.395 1.00 53.69 101 VAL A N 1
ATOM 771 C CA . VAL A 1 101 ? -2.611 5.824 6.418 1.00 53.69 101 VAL A CA 1
ATOM 772 C C . VAL A 1 101 ? -4.064 6.210 6.692 1.00 53.69 101 VAL A C 1
ATOM 774 O O . VAL A 1 101 ? -4.810 6.555 5.776 1.00 53.69 101 VAL A O 1
ATOM 777 N N . SER A 1 102 ? -4.430 6.250 7.978 1.00 46.56 102 SER A N 1
ATOM 778 C CA . SER A 1 102 ? -5.709 6.784 8.471 1.00 46.56 102 SER A CA 1
ATOM 779 C C . SER A 1 102 ? -5.478 7.953 9.433 1.00 46.56 102 SER A C 1
ATOM 781 O O . SER A 1 102 ? -5.235 7.741 10.624 1.00 46.56 102 SER A O 1
ATOM 783 N N . ARG A 1 103 ? -5.596 9.196 8.941 1.00 48.59 103 ARG A N 1
ATOM 784 C CA . ARG A 1 103 ? -5.644 10.397 9.797 1.00 48.59 103 ARG A CA 1
ATOM 785 C C . ARG A 1 103 ? -7.042 10.545 10.411 1.00 48.59 103 ARG A C 1
ATOM 787 O O . ARG A 1 103 ? -8.044 10.521 9.696 1.00 48.59 103 ARG A O 1
ATOM 794 N N . ARG A 1 104 ? -7.122 10.757 11.731 1.00 39.62 104 ARG A N 1
ATOM 795 C CA . ARG A 1 104 ? -8.360 11.228 12.378 1.00 39.62 104 ARG A CA 1
ATOM 796 C C . ARG A 1 104 ? -8.559 12.683 11.946 1.00 39.62 104 ARG A C 1
ATOM 798 O O . ARG A 1 104 ? -7.669 13.501 12.155 1.00 39.62 104 ARG A O 1
ATOM 805 N N . HIS A 1 105 ? -9.686 13.002 11.315 1.00 42.09 105 HIS A N 1
ATOM 806 C CA . HIS A 1 105 ? -9.981 14.384 10.943 1.00 42.09 105 HIS A CA 1
ATOM 807 C C . HIS A 1 105 ? -10.366 15.142 12.219 1.00 42.09 105 HIS A C 1
ATOM 809 O O . HIS A 1 105 ? -11.452 14.934 12.761 1.00 42.09 105 HIS A O 1
ATOM 815 N N . VAL A 1 106 ? -9.451 15.960 12.740 1.00 32.16 106 VAL A N 1
ATOM 816 C CA . VAL A 1 106 ? -9.770 16.913 13.806 1.00 32.16 106 VAL A CA 1
ATOM 817 C C . VAL A 1 106 ? -10.603 18.009 13.154 1.00 32.16 106 VAL A C 1
ATOM 819 O O . VAL A 1 106 ? -10.092 18.737 12.306 1.00 32.16 106 VAL A O 1
ATOM 822 N N . ARG A 1 107 ? -11.887 18.112 13.515 1.00 32.19 107 ARG A N 1
ATOM 823 C CA . ARG A 1 107 ? -12.689 19.280 13.142 1.00 32.19 107 ARG A CA 1
ATOM 824 C C . ARG A 1 107 ? -12.165 20.480 13.932 1.00 32.19 107 ARG A C 1
ATOM 826 O O . ARG A 1 107 ? -12.575 20.681 15.071 1.00 32.19 107 ARG A O 1
ATOM 833 N N . HIS A 1 108 ? -11.275 21.266 13.335 1.00 35.12 108 HIS A N 1
ATOM 834 C CA . HIS A 1 108 ? -11.241 22.692 13.654 1.00 35.12 108 HIS A CA 1
ATOM 835 C C . HIS A 1 108 ? -12.506 23.355 13.081 1.00 35.12 108 HIS A C 1
ATOM 837 O O . HIS A 1 108 ? -13.169 22.783 12.212 1.00 35.12 108 HIS A O 1
ATOM 843 N N . GLY A 1 109 ? -12.900 24.487 13.667 1.00 30.61 109 GLY A N 1
ATOM 844 C CA . GLY A 1 109 ? -14.238 25.064 13.517 1.00 30.61 109 GLY A CA 1
ATOM 845 C C . GLY A 1 109 ? -14.681 25.319 12.072 1.00 30.61 109 GLY A C 1
ATOM 846 O O . GLY A 1 109 ? -13.880 25.669 11.214 1.00 30.61 109 GLY A O 1
ATOM 847 N N . SER A 1 110 ? -15.986 25.137 11.860 1.00 36.66 110 SER A N 1
ATOM 848 C CA . SER A 1 110 ? -16.806 25.531 10.704 1.00 36.66 110 SER A CA 1
ATOM 849 C C . SER A 1 110 ? -16.154 26.421 9.628 1.00 36.66 110 SER A C 1
ATOM 851 O O . SER A 1 110 ? -16.050 27.634 9.799 1.00 36.66 110 SER A O 1
ATOM 853 N N . GLY A 1 111 ? -15.881 25.821 8.467 1.00 32.22 111 GLY A N 1
ATOM 854 C CA . GLY A 1 111 ? -15.829 26.493 7.167 1.00 32.22 111 GLY A CA 1
ATOM 855 C C . GLY A 1 111 ? -16.806 25.795 6.216 1.00 32.22 111 GLY A C 1
ATOM 856 O O . GLY A 1 111 ? -16.794 24.567 6.128 1.00 32.22 111 GLY A O 1
ATOM 857 N N . ASP A 1 112 ? -17.689 26.555 5.569 1.00 35.53 112 ASP A N 1
ATOM 858 C CA . ASP A 1 112 ? -18.726 26.028 4.671 1.00 35.53 112 ASP A CA 1
ATOM 859 C C . ASP A 1 112 ? -18.122 25.510 3.350 1.00 35.53 112 ASP A C 1
ATOM 861 O O . ASP A 1 112 ? -17.351 26.206 2.689 1.00 35.53 112 ASP A O 1
ATOM 865 N N . VAL A 1 113 ? -18.479 24.280 2.967 1.00 44.91 113 VAL A N 1
ATOM 866 C CA . VAL A 1 113 ? -17.935 23.556 1.800 1.00 44.91 113 VAL A CA 1
ATOM 867 C C . VAL A 1 113 ? -18.840 23.708 0.561 1.00 44.91 113 VAL A C 1
ATOM 869 O O . VAL A 1 113 ? -18.593 23.108 -0.479 1.00 44.91 113 VAL A O 1
ATOM 872 N N . SER A 1 114 ? -19.881 24.542 0.628 1.00 33.06 114 SER A N 1
ATOM 873 C CA . SER A 1 114 ? -20.910 24.692 -0.418 1.00 33.06 114 SER A CA 1
ATOM 874 C C . SER A 1 114 ? -20.468 25.453 -1.687 1.0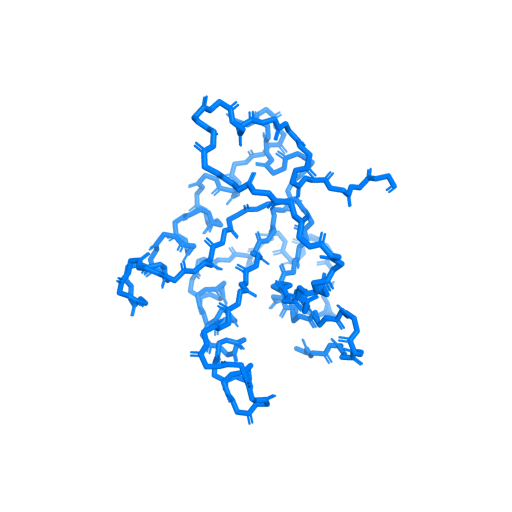0 33.06 114 SER A C 1
ATOM 876 O O . SER A 1 114 ? -21.315 25.911 -2.453 1.00 33.06 114 SER A O 1
ATOM 878 N N . ARG A 1 115 ? -19.160 25.616 -1.944 1.00 29.09 115 ARG A N 1
ATOM 879 C CA . ARG A 1 115 ? -18.631 26.349 -3.113 1.00 29.09 115 ARG A CA 1
ATOM 880 C C . ARG A 1 115 ? -18.001 25.417 -4.163 1.00 29.09 115 ARG A C 1
ATOM 882 O O . ARG A 1 115 ? -16.964 24.812 -3.882 1.00 29.09 115 ARG A O 1
ATOM 889 N N . PRO A 1 116 ? -18.555 25.331 -5.390 1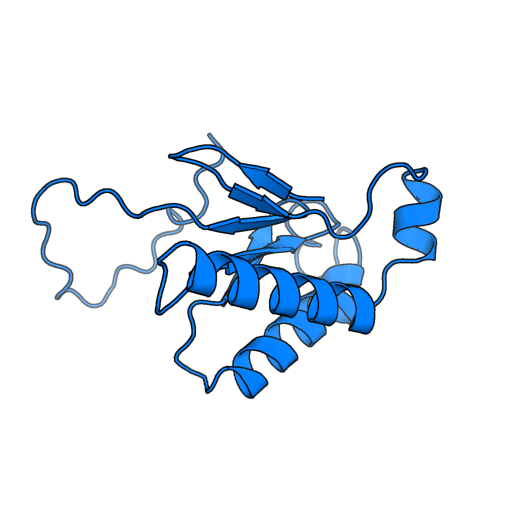.00 31.83 116 PRO A N 1
ATOM 890 C CA . PRO A 1 116 ? -17.929 24.588 -6.478 1.00 31.83 116 PRO A CA 1
ATOM 891 C C . PRO A 1 116 ? -16.681 25.340 -6.969 1.00 31.83 116 PRO A C 1
ATOM 893 O O . PRO A 1 116 ? -16.766 26.495 -7.377 1.00 31.83 116 PRO A O 1
ATOM 896 N N . GLY A 1 117 ? -15.519 24.684 -6.899 1.00 32.28 117 GLY A N 1
ATOM 897 C CA . GLY A 1 117 ? -14.218 25.261 -7.272 1.00 32.28 117 GLY A CA 1
ATOM 898 C C . GLY A 1 117 ? -13.040 24.803 -6.401 1.00 32.28 117 GLY A C 1
ATOM 899 O O . GLY A 1 117 ? -11.892 24.943 -6.807 1.00 32.28 117 GLY A O 1
ATOM 900 N N . ALA A 1 118 ? -13.300 24.203 -5.233 1.00 32.25 118 ALA A N 1
ATOM 901 C CA . ALA A 1 118 ? -12.271 23.752 -4.289 1.00 32.25 118 ALA A CA 1
ATOM 902 C C . ALA A 1 118 ? -11.591 22.415 -4.677 1.00 32.25 118 ALA A C 1
ATOM 904 O O . ALA A 1 118 ? -11.588 21.457 -3.905 1.00 32.25 118 ALA A O 1
ATOM 905 N N . TYR A 1 119 ? -10.979 22.366 -5.862 1.00 37.47 119 TYR A N 1
ATOM 906 C CA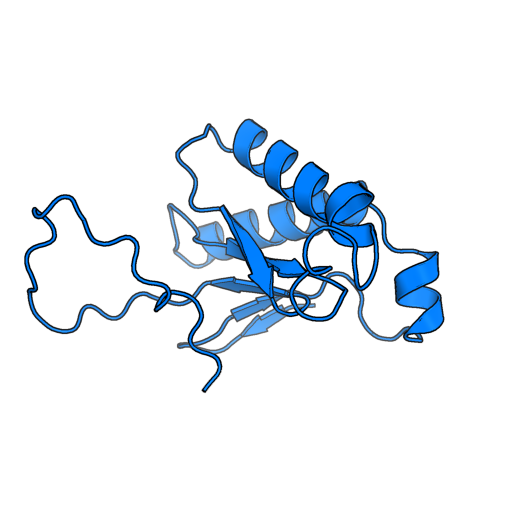 . TYR A 1 119 ? -9.926 21.398 -6.203 1.00 37.47 119 TYR A CA 1
ATOM 907 C C . TYR A 1 119 ? -8.559 22.112 -6.244 1.00 37.47 119 TYR A C 1
ATOM 909 O O . TYR A 1 119 ? -7.853 22.083 -7.249 1.00 37.47 119 TYR A O 1
ATOM 917 N N . SER A 1 120 ? -8.189 22.781 -5.143 1.00 29.73 120 SER A N 1
ATOM 918 C CA . SER A 1 120 ? -6.821 23.264 -4.908 1.00 29.73 120 SER A CA 1
ATOM 919 C C . SER A 1 120 ? -5.935 22.130 -4.371 1.00 29.73 120 SER A C 1
ATOM 921 O O . SER A 1 120 ? -6.396 21.224 -3.672 1.00 29.73 120 SER A O 1
ATOM 923 N N . ALA A 1 121 ? -4.642 22.164 -4.697 1.00 32.97 121 ALA A N 1
ATOM 924 C CA . ALA A 1 121 ? -3.691 21.069 -4.468 1.00 32.97 121 ALA A CA 1
ATOM 925 C C . ALA A 1 121 ? -3.227 20.880 -2.998 1.00 32.97 121 ALA A C 1
ATOM 927 O O . ALA A 1 121 ? -2.176 20.301 -2.740 1.00 32.97 121 ALA A O 1
ATOM 928 N N . GLU A 1 122 ? -4.005 21.325 -2.009 1.00 26.38 122 GLU A N 1
ATOM 929 C CA . GLU A 1 122 ? -3.618 21.341 -0.584 1.00 26.38 122 GLU A CA 1
ATOM 930 C C . GLU A 1 122 ? -3.822 19.996 0.145 1.00 26.38 122 GLU A C 1
ATOM 932 O O . GLU A 1 122 ? -3.481 19.843 1.319 1.00 26.38 122 GLU A O 1
ATOM 937 N N . ALA A 1 123 ? -4.341 18.971 -0.539 1.00 31.03 123 ALA A N 1
ATOM 938 C CA . ALA A 1 123 ? -4.543 17.640 0.044 1.00 31.03 123 ALA A CA 1
ATOM 939 C C . ALA A 1 123 ? -3.233 16.861 0.311 1.00 31.03 123 ALA A C 1
ATOM 941 O O . ALA A 1 123 ? -3.264 15.831 0.992 1.00 31.03 123 ALA A O 1
ATOM 942 N N . ALA A 1 124 ? -2.092 17.342 -0.195 1.00 32.84 124 ALA A N 1
ATOM 943 C CA . ALA A 1 124 ? -0.774 16.724 -0.061 1.00 32.84 124 ALA A CA 1
ATOM 944 C C . ALA A 1 124 ? 0.161 17.544 0.849 1.00 32.84 124 ALA A C 1
ATOM 946 O O . ALA A 1 124 ? 1.223 17.991 0.428 1.00 32.84 124 ALA A O 1
ATOM 947 N N . GLY A 1 125 ? -0.223 17.712 2.119 1.00 26.34 125 GLY A N 1
ATOM 948 C CA . GLY A 1 125 ? 0.642 18.296 3.151 1.00 26.34 125 GLY A CA 1
ATOM 949 C C . GLY A 1 125 ? 1.869 17.425 3.457 1.00 26.34 125 GLY A C 1
ATOM 950 O O . GLY A 1 125 ? 1.841 16.635 4.409 1.00 26.34 125 GLY A O 1
ATOM 951 N N . ILE A 1 126 ? 2.906 17.583 2.628 1.00 29.77 126 ILE A N 1
ATOM 952 C CA . ILE A 1 126 ? 4.321 17.272 2.882 1.00 29.77 126 ILE A CA 1
ATOM 953 C C . ILE A 1 126 ? 5.120 18.575 2.690 1.00 29.77 126 ILE A C 1
ATOM 955 O O . ILE A 1 126 ? 5.912 18.718 1.762 1.00 29.77 126 ILE A O 1
ATOM 959 N N . LEU A 1 127 ? 4.849 19.524 3.585 1.00 29.97 127 LEU A N 1
ATOM 960 C CA . LEU A 1 127 ? 5.801 20.450 4.200 1.00 29.97 127 LEU A CA 1
ATOM 961 C C . LEU A 1 127 ? 5.438 20.496 5.695 1.00 29.97 127 LEU A C 1
ATOM 963 O O . LEU A 1 127 ? 4.220 20.400 5.986 1.00 29.97 127 LEU A O 1
#

Foldseek 3Di:
DWDDDQFKIWDALDDPDDLVVCVVPAALVSLLVRVVVVQVVCVVVPDVQFAWEAEAPFVFNCVVVVTHCCSVHGVVVSQVVNCVVVVVPHNYYYYHDGTTIGGDDDDDDDDDPPDPPPPDPPPDPPD